Protein AF-A0A9E0IV43-F1 (afdb_monomer_lite)

pLDDT: mean 76.28, std 17.84, range [45.56, 96.88]

Foldseek 3Di:
DPPVVVVVVVVVVVVVPPPDDPDDDDDDDDDDDDDDDDDPDDPDPDDDPDPDPDDPQDQDDLVLQLVLLVLVLVLVLVVLVVPDDPVLSVVLSVLSSVLSSCLSVVVRDGPQLSVQSNPQPDSVSNVVSCVVCVVPVVSVVSSCVSCVVSVVVSVVVVVVVVPPDPPDPPDD

Radius of gyration: 26.8 Å; chains: 1; bounding box: 51×63×74 Å

Sequence (172 aa):
MSSRLGLLLVLSSLLLASGCGRGGPPVAAPATGGAAAERPSAPPPAAAPAPTSAAPAVAADASQCDAVVAKLSRSMEAQMNASLPADKALKWTTKLREVMTASCTEDGWPAHLTQCVLAAQDDKAIDACGDSMKGDKEMEEKLMRRMGPLMDEMMKDLMSATGADPAAPTTP

Structure (mmCIF, N/CA/C/O backbone):
data_AF-A0A9E0IV43-F1
#
_entry.id   AF-A0A9E0IV43-F1
#
loop_
_atom_site.group_PDB
_atom_site.id
_atom_site.type_symbol
_atom_site.label_atom_id
_atom_site.label_alt_id
_atom_site.label_comp_id
_atom_site.label_asym_id
_atom_site.label_entity_id
_atom_site.label_seq_id
_atom_site.pdbx_PDB_ins_code
_atom_site.Cartn_x
_atom_site.Cartn_y
_atom_site.Cartn_z
_atom_site.occupancy
_atom_site.B_iso_or_equiv
_atom_site.auth_seq_id
_atom_site.auth_comp_id
_atom_site.auth_asym_id
_atom_site.auth_atom_id
_atom_site.pdbx_PDB_model_num
ATOM 1 N N . MET A 1 1 ? 3.983 -4.637 -41.819 1.00 53.62 1 MET A N 1
ATOM 2 C CA . MET A 1 1 ? 2.640 -4.479 -41.210 1.00 53.62 1 MET A CA 1
ATOM 3 C C . MET A 1 1 ? 1.895 -5.822 -41.105 1.00 53.62 1 MET A C 1
ATOM 5 O O . MET A 1 1 ? 0.697 -5.865 -41.339 1.00 53.62 1 MET A O 1
ATOM 9 N N . SER A 1 2 ? 2.562 -6.910 -40.686 1.00 53.59 2 SER A N 1
ATOM 10 C CA . SER A 1 2 ? 1.946 -8.258 -40.674 1.00 53.59 2 SER A CA 1
ATOM 11 C C . SER A 1 2 ? 1.929 -8.941 -39.299 1.00 53.59 2 SER A C 1
ATOM 13 O O . SER A 1 2 ? 1.321 -9.993 -39.155 1.00 53.59 2 SER A O 1
ATOM 15 N N . SER A 1 3 ? 2.521 -8.335 -38.262 1.00 50.22 3 SER A N 1
ATOM 16 C CA . SER A 1 3 ? 2.631 -8.963 -36.930 1.00 50.22 3 SER A CA 1
ATOM 17 C C . SER A 1 3 ? 1.495 -8.617 -35.961 1.00 50.22 3 SER A C 1
ATOM 19 O O . SER A 1 3 ? 1.381 -9.244 -34.914 1.00 50.22 3 SER A O 1
ATOM 21 N N . ARG A 1 4 ? 0.625 -7.646 -36.285 1.00 51.81 4 ARG A N 1
ATOM 22 C CA . ARG A 1 4 ? -0.506 -7.267 -35.410 1.00 51.81 4 ARG A CA 1
ATOM 23 C C . ARG A 1 4 ? -1.754 -8.135 -35.594 1.00 51.81 4 ARG A C 1
ATOM 25 O O . ARG A 1 4 ? -2.577 -8.183 -34.689 1.00 51.81 4 ARG A O 1
ATOM 32 N N . LEU A 1 5 ? -1.869 -8.868 -36.707 1.00 54.38 5 LEU A N 1
ATOM 33 C CA . LEU A 1 5 ? -2.978 -9.810 -36.913 1.00 54.38 5 LEU A CA 1
ATOM 34 C C . LEU A 1 5 ? -2.817 -11.111 -36.105 1.00 54.38 5 LEU A C 1
ATOM 36 O O . LEU A 1 5 ? -3.817 -11.701 -35.711 1.00 54.38 5 LEU A O 1
ATOM 40 N N . GLY A 1 6 ? -1.584 -11.539 -35.808 1.00 48.25 6 GLY A N 1
ATOM 41 C CA . GLY A 1 6 ? -1.335 -12.785 -35.071 1.00 48.25 6 GLY A CA 1
ATOM 42 C C . GLY A 1 6 ? -1.748 -12.726 -33.596 1.00 48.25 6 GLY A C 1
ATOM 43 O O . GLY A 1 6 ? -2.280 -13.698 -33.067 1.00 48.25 6 GLY A O 1
ATOM 44 N N . LEU A 1 7 ? -1.571 -11.573 -32.938 1.00 54.62 7 LEU A N 1
ATOM 45 C CA . LEU A 1 7 ? -1.855 -11.427 -31.504 1.00 54.62 7 LEU A CA 1
ATOM 46 C C . LEU A 1 7 ? -3.366 -11.438 -31.192 1.00 54.62 7 LEU A C 1
ATOM 48 O O . LEU A 1 7 ? -3.786 -11.962 -30.163 1.00 54.62 7 LEU A O 1
ATOM 52 N N . LEU A 1 8 ? -4.195 -10.916 -32.105 1.00 57.22 8 LEU A N 1
ATOM 53 C CA . LEU A 1 8 ? -5.658 -10.888 -31.949 1.00 57.22 8 LEU A CA 1
ATOM 54 C C . LEU A 1 8 ? -6.302 -12.282 -32.079 1.00 57.22 8 LEU A C 1
ATOM 56 O O . LEU A 1 8 ? -7.332 -12.552 -31.455 1.00 57.22 8 LEU A O 1
ATOM 60 N N . LEU A 1 9 ? -5.676 -13.190 -32.833 1.00 57.84 9 LEU A N 1
ATOM 61 C CA . LEU A 1 9 ? -6.154 -14.566 -33.013 1.00 57.84 9 LEU A CA 1
ATOM 62 C C . LEU A 1 9 ? -5.879 -15.452 -31.783 1.00 57.84 9 LEU A C 1
ATOM 64 O O . LEU A 1 9 ? -6.695 -16.312 -31.446 1.00 57.84 9 LEU A O 1
ATOM 68 N N . VAL A 1 10 ? -4.785 -15.199 -31.055 1.00 58.09 10 VAL A N 1
ATOM 69 C CA . VAL A 1 10 ? -4.463 -15.936 -29.818 1.00 58.09 10 VAL A CA 1
ATOM 70 C C . VAL A 1 10 ? -5.355 -15.486 -28.655 1.00 58.09 10 VAL A C 1
ATOM 72 O O . VAL A 1 10 ? -5.868 -16.336 -27.929 1.00 58.09 10 VAL A O 1
ATOM 75 N N . LEU A 1 11 ? -5.643 -14.183 -28.520 1.00 56.66 11 LEU A N 1
ATOM 76 C CA . LEU A 1 11 ? -6.537 -13.692 -27.458 1.00 56.66 11 LEU A CA 1
ATOM 77 C C . LEU A 1 11 ? -7.982 -14.195 -27.606 1.00 56.66 11 LEU A C 1
ATOM 79 O O . LEU A 1 11 ? -8.628 -14.493 -26.603 1.00 56.66 11 LEU A O 1
ATOM 83 N N . SER A 1 12 ? -8.474 -14.361 -28.837 1.00 56.03 12 SER A N 1
ATOM 84 C CA . SER A 1 12 ? -9.827 -14.894 -29.071 1.00 56.03 12 SER A CA 1
ATOM 85 C C . SER A 1 12 ? -9.961 -16.367 -28.656 1.00 56.03 12 SER A C 1
ATOM 87 O O . SER A 1 12 ? -11.042 -16.798 -28.267 1.00 56.03 12 SER A O 1
ATOM 89 N N . SER A 1 13 ? -8.863 -17.132 -28.671 1.00 55.00 13 SER A N 1
ATOM 90 C CA . SER A 1 13 ? -8.875 -18.554 -28.298 1.00 55.00 13 SER A CA 1
ATOM 91 C C . SER A 1 13 ? -8.894 -18.780 -26.778 1.00 55.00 13 SER A C 1
ATOM 93 O O . SER A 1 13 ? -9.442 -19.782 -26.327 1.00 55.00 13 SER A O 1
ATOM 95 N N . LEU A 1 14 ? -8.364 -17.850 -25.968 1.00 54.81 14 LEU A N 1
ATOM 96 C CA . LEU A 1 14 ? -8.406 -17.978 -24.501 1.00 54.81 14 LEU A CA 1
ATOM 97 C C . LEU A 1 14 ? -9.766 -17.599 -23.890 1.00 54.81 14 LEU A C 1
ATOM 99 O O . LEU A 1 14 ? -10.121 -18.113 -22.831 1.00 54.81 14 LEU A O 1
ATOM 103 N N . LEU A 1 15 ? -10.561 -16.757 -24.556 1.00 56.84 15 LEU A N 1
ATOM 104 C CA . LEU A 1 15 ? -11.869 -16.326 -24.042 1.00 56.84 15 LEU A CA 1
ATOM 105 C C . LEU A 1 15 ? -12.981 -17.379 -24.206 1.00 56.84 15 LEU A C 1
ATOM 107 O O . LEU A 1 15 ? -13.967 -17.320 -23.475 1.00 56.84 15 LEU A O 1
ATOM 111 N N . LEU A 1 16 ? -12.818 -18.381 -25.081 1.00 55.91 16 LEU A N 1
ATOM 112 C CA . LEU A 1 16 ? -13.782 -19.486 -25.216 1.00 55.91 16 LEU A CA 1
ATOM 113 C C . LEU A 1 16 ? -13.504 -20.691 -24.294 1.00 55.91 16 LEU A C 1
ATOM 115 O O . LEU A 1 16 ? -14.347 -21.580 -24.205 1.00 55.91 16 LEU A O 1
ATOM 119 N N . ALA A 1 17 ? -12.378 -20.726 -23.569 1.00 52.59 17 ALA A N 1
ATOM 120 C CA . ALA A 1 17 ? -12.022 -21.857 -22.702 1.00 52.59 17 ALA A CA 1
ATOM 121 C C . ALA A 1 17 ? -12.425 -21.690 -21.219 1.00 52.59 17 ALA A C 1
ATOM 123 O O . ALA A 1 17 ? -12.457 -22.676 -20.488 1.00 52.59 17 ALA A O 1
ATOM 124 N N . SER A 1 18 ? -12.793 -20.486 -20.765 1.00 56.22 18 SER A N 1
ATOM 125 C CA . SER A 1 18 ? -13.155 -20.237 -19.351 1.00 56.22 18 SER A CA 1
ATOM 126 C C . SER A 1 18 ? -14.660 -20.285 -19.060 1.00 56.22 18 SER A C 1
ATOM 128 O O . SER A 1 18 ? -15.095 -19.959 -17.958 1.00 56.22 18 SER A O 1
ATOM 130 N N . GLY A 1 19 ? -15.469 -20.715 -20.031 1.00 55.09 19 GLY A N 1
ATOM 131 C CA . GLY A 1 19 ? -16.924 -20.780 -19.924 1.00 55.09 19 GLY A CA 1
ATOM 132 C C . GLY A 1 19 ? -17.495 -22.158 -20.239 1.00 55.09 19 GLY A C 1
ATOM 133 O O . GLY A 1 19 ? -18.261 -22.252 -21.182 1.00 55.09 19 GLY A O 1
ATOM 134 N N . CYS A 1 20 ? -17.125 -23.209 -19.491 1.00 55.50 20 CYS A N 1
ATOM 135 C CA . CYS A 1 20 ? -17.906 -24.455 -19.340 1.00 55.50 20 CYS A CA 1
ATOM 136 C C . CYS A 1 20 ? -17.222 -25.421 -18.347 1.00 55.50 20 CYS A C 1
ATOM 138 O O . CYS A 1 20 ? -16.524 -26.349 -18.736 1.00 55.50 20 CYS A O 1
ATOM 140 N N . GLY A 1 21 ? -17.438 -25.212 -17.044 1.00 46.28 21 GLY A N 1
ATOM 141 C CA . GLY A 1 21 ? -16.959 -26.091 -15.963 1.00 46.28 21 GLY A CA 1
ATOM 142 C C . GLY A 1 21 ? -18.083 -26.564 -15.040 1.00 46.28 21 GLY A C 1
ATOM 143 O O . GLY A 1 21 ? -17.932 -26.588 -13.825 1.00 46.28 21 GLY A O 1
ATOM 144 N N . ARG A 1 22 ? -19.246 -26.874 -15.619 1.00 55.66 22 ARG A N 1
ATOM 145 C CA . ARG A 1 22 ? -20.402 -27.497 -14.964 1.00 55.66 22 ARG A CA 1
ATOM 146 C C . ARG A 1 22 ? -20.317 -29.001 -15.231 1.00 55.66 22 ARG A C 1
ATOM 148 O O . ARG A 1 22 ? -20.636 -29.426 -16.335 1.00 55.66 22 ARG A O 1
ATOM 155 N N . GLY A 1 23 ? -19.868 -29.791 -14.253 1.00 46.66 23 GLY A N 1
ATOM 156 C CA . GLY A 1 23 ? -19.783 -31.249 -14.409 1.00 46.66 23 GLY A CA 1
ATOM 157 C C . GLY A 1 23 ? -18.977 -31.979 -13.335 1.00 46.66 23 GLY A C 1
ATOM 158 O O . GLY A 1 23 ? -18.044 -32.699 -13.666 1.00 46.66 23 GLY A O 1
ATOM 159 N N . GLY A 1 24 ? -19.317 -31.800 -12.056 1.00 48.19 24 GLY A N 1
ATOM 160 C CA . GLY A 1 24 ? -18.875 -32.731 -11.011 1.00 48.19 24 GLY A CA 1
ATOM 161 C C . GLY A 1 24 ? -19.753 -33.995 -11.021 1.00 48.19 24 GLY A C 1
ATOM 162 O O . GLY A 1 24 ? -20.968 -33.861 -11.191 1.00 48.19 24 GLY A O 1
ATOM 163 N N . PRO A 1 25 ? -19.188 -35.208 -10.873 1.00 58.81 25 PRO A N 1
ATOM 164 C CA . PRO A 1 25 ? -19.954 -36.454 -10.870 1.00 58.81 25 PRO A CA 1
ATOM 165 C C . PRO A 1 25 ? -20.872 -36.562 -9.637 1.00 58.81 25 PRO A C 1
ATOM 167 O O . PRO A 1 25 ? -20.550 -36.009 -8.582 1.00 58.81 25 PRO A O 1
ATOM 170 N N . PRO A 1 26 ? -22.000 -37.295 -9.728 1.00 50.44 26 PRO A N 1
ATOM 171 C CA . PRO A 1 26 ? -22.844 -37.577 -8.574 1.00 50.44 26 PRO A CA 1
ATOM 172 C C . PRO A 1 26 ? -22.085 -38.485 -7.600 1.00 50.44 26 PRO A C 1
ATOM 174 O O . PRO A 1 26 ? -21.851 -39.660 -7.880 1.00 50.44 26 PRO A O 1
ATOM 177 N N . VAL A 1 27 ? -21.696 -37.948 -6.444 1.00 60.88 27 VAL A N 1
ATOM 178 C CA . VAL A 1 27 ? -21.238 -38.775 -5.325 1.00 60.88 27 VAL A CA 1
ATOM 179 C C . VAL A 1 27 ? -22.458 -39.490 -4.756 1.00 60.88 27 VAL A C 1
ATOM 181 O O . VAL A 1 27 ? -23.365 -38.875 -4.197 1.00 60.88 27 VAL A O 1
ATOM 184 N N . ALA A 1 28 ? -22.480 -40.802 -4.969 1.00 51.19 28 ALA A N 1
ATOM 185 C CA . ALA A 1 28 ? -23.462 -41.721 -4.433 1.00 51.19 28 ALA A CA 1
ATOM 186 C C . ALA A 1 28 ? -23.461 -41.680 -2.898 1.00 51.19 28 ALA A C 1
ATOM 188 O O . ALA A 1 28 ? -22.423 -41.824 -2.252 1.00 51.19 28 ALA A O 1
ATOM 189 N N . ALA A 1 29 ? -24.650 -41.510 -2.329 1.00 53.00 29 ALA A N 1
ATOM 190 C CA . ALA A 1 29 ? -24.907 -41.695 -0.914 1.00 53.00 29 ALA A CA 1
ATOM 191 C C . ALA A 1 29 ? -24.785 -43.185 -0.543 1.00 53.00 29 ALA A C 1
ATOM 193 O O . ALA A 1 29 ? -25.462 -44.011 -1.162 1.00 53.00 29 ALA A O 1
ATOM 194 N N . PRO A 1 30 ? -24.019 -43.557 0.495 1.00 62.16 30 PRO A N 1
ATOM 195 C CA . PRO A 1 30 ? -24.273 -44.796 1.202 1.00 62.16 30 PRO A CA 1
ATOM 196 C C . PRO A 1 30 ? -25.438 -44.575 2.173 1.00 62.16 30 PRO A C 1
ATOM 198 O O . PRO A 1 30 ? -25.320 -43.900 3.196 1.00 62.16 30 PRO A O 1
ATOM 201 N N . ALA A 1 31 ? -26.583 -45.157 1.828 1.00 52.00 31 ALA A N 1
ATOM 202 C CA . ALA A 1 31 ? -27.615 -45.478 2.793 1.00 52.00 31 ALA A CA 1
ATOM 203 C C . ALA A 1 31 ? -27.107 -46.626 3.675 1.00 52.00 31 ALA A C 1
ATOM 205 O O . ALA A 1 31 ? -26.968 -47.754 3.204 1.00 52.00 31 ALA A O 1
ATOM 206 N N . THR A 1 32 ? -26.885 -46.346 4.956 1.00 57.06 32 THR A N 1
ATOM 207 C CA . THR A 1 32 ? -26.764 -47.384 5.981 1.00 57.06 32 THR A CA 1
ATOM 208 C C . THR A 1 32 ? -27.663 -46.990 7.141 1.00 57.06 32 THR A C 1
ATOM 210 O O . THR A 1 32 ? -27.349 -46.097 7.924 1.00 57.06 32 THR A O 1
ATOM 213 N N . GLY A 1 33 ? -28.830 -47.629 7.206 1.00 49.69 33 GLY A N 1
ATOM 214 C CA . GLY A 1 33 ? -29.632 -47.662 8.420 1.00 49.69 33 GLY A CA 1
ATOM 215 C C . GLY A 1 33 ? -28.958 -48.529 9.483 1.00 49.69 33 GLY A C 1
ATOM 216 O O . GLY A 1 33 ? -28.218 -49.456 9.156 1.00 49.69 33 GLY A O 1
ATOM 217 N N . GLY A 1 34 ? -29.247 -48.256 10.754 1.00 46.12 34 GLY A N 1
ATOM 218 C CA . GLY A 1 34 ? -28.921 -49.186 11.829 1.00 46.12 34 GLY A CA 1
ATOM 219 C C . GLY A 1 34 ? -28.764 -48.554 13.206 1.00 46.12 34 GLY A C 1
ATOM 220 O O . GLY A 1 34 ? -27.800 -47.845 13.453 1.00 46.12 34 GLY A O 1
ATOM 221 N N . ALA A 1 35 ? -29.676 -48.953 14.093 1.00 45.56 35 ALA A N 1
ATOM 222 C CA . ALA A 1 35 ? -29.611 -48.923 15.554 1.00 45.56 35 ALA A CA 1
ATOM 223 C C . ALA A 1 35 ? -29.803 -47.570 16.265 1.00 45.56 35 ALA A C 1
ATOM 225 O O . ALA A 1 35 ? -28.878 -46.800 16.513 1.00 45.56 35 ALA A O 1
ATOM 226 N N . ALA A 1 36 ? -31.043 -47.374 16.721 1.00 55.19 36 ALA A N 1
ATOM 227 C CA . ALA A 1 36 ? -31.331 -46.630 17.935 1.00 55.19 36 ALA A CA 1
ATOM 228 C C . ALA A 1 36 ? -30.604 -47.292 19.119 1.00 55.19 36 ALA A C 1
ATOM 230 O O . ALA A 1 36 ? -30.874 -48.444 19.455 1.00 55.19 36 ALA A O 1
ATOM 231 N N . ALA A 1 37 ? -29.687 -46.553 19.736 1.00 51.78 37 ALA A N 1
ATOM 232 C CA . ALA A 1 37 ? -29.165 -46.838 21.062 1.00 51.78 37 ALA A CA 1
ATOM 233 C C . ALA A 1 37 ? -29.626 -45.707 21.988 1.00 51.78 37 ALA A C 1
ATOM 235 O O . ALA A 1 37 ? -29.299 -44.539 21.763 1.00 51.78 37 ALA A O 1
ATOM 236 N N . GLU A 1 38 ? -30.417 -46.061 23.002 1.00 52.88 38 GLU A N 1
ATOM 237 C CA . GLU A 1 38 ? -30.726 -45.207 24.150 1.00 52.88 38 GLU A CA 1
ATOM 238 C C . GLU A 1 38 ? -29.422 -44.639 24.728 1.00 52.88 38 GLU A C 1
ATOM 240 O O . GLU A 1 38 ? -28.531 -45.384 25.144 1.00 52.88 38 GLU A O 1
ATOM 245 N N . ARG A 1 39 ? -29.292 -43.307 24.739 1.00 53.88 39 ARG A N 1
ATOM 246 C CA . ARG A 1 39 ? -28.229 -42.623 25.481 1.00 53.88 39 ARG A CA 1
ATOM 247 C C . ARG A 1 39 ? -28.754 -42.289 26.881 1.00 53.88 39 ARG A C 1
ATOM 249 O O . ARG A 1 39 ? -29.840 -41.721 26.980 1.00 53.88 39 ARG A O 1
ATOM 256 N N . PRO A 1 40 ? -27.985 -42.572 27.947 1.00 58.88 40 PRO A N 1
ATOM 257 C CA . PRO A 1 40 ? -28.272 -42.082 29.289 1.00 58.88 40 PRO A CA 1
ATOM 258 C C . PRO A 1 40 ? -28.401 -40.555 29.296 1.00 58.88 40 PRO A C 1
ATOM 260 O O . PRO A 1 40 ? -27.578 -39.861 28.692 1.00 58.88 40 PRO A O 1
ATOM 263 N N . SER A 1 41 ? -29.414 -40.045 29.997 1.00 61.09 41 SER A N 1
ATOM 264 C CA . SER A 1 41 ? -29.621 -38.618 30.251 1.00 61.09 41 SER A CA 1
ATOM 265 C C . SER A 1 41 ? -28.369 -37.990 30.864 1.00 61.09 41 SER A C 1
ATOM 267 O O . SER A 1 41 ? -28.054 -38.208 32.034 1.00 61.09 41 SER A O 1
ATOM 269 N N . ALA A 1 42 ? -27.647 -37.213 30.058 1.00 62.53 42 ALA A N 1
ATOM 270 C CA . ALA A 1 42 ? -26.558 -36.366 30.518 1.00 62.53 42 ALA A CA 1
ATOM 271 C C . ALA A 1 42 ? -27.124 -35.177 31.325 1.00 62.53 42 ALA A C 1
ATOM 273 O O . ALA A 1 42 ? -28.212 -34.689 31.000 1.00 62.53 42 ALA A O 1
ATOM 274 N N . PRO A 1 43 ? -26.415 -34.701 32.366 1.00 68.75 43 PRO A N 1
ATOM 275 C CA . PRO A 1 43 ? -26.823 -33.524 33.129 1.00 68.75 43 PRO A CA 1
ATOM 276 C C . PRO A 1 43 ? -26.917 -32.282 32.223 1.00 68.75 43 PRO A C 1
ATOM 278 O O . PRO A 1 43 ? -26.231 -32.217 31.198 1.00 68.75 43 PRO A O 1
ATOM 281 N N . PRO A 1 44 ? -27.764 -31.298 32.578 1.00 67.19 44 PRO A N 1
ATOM 282 C CA . PRO A 1 44 ? -27.977 -30.112 31.758 1.00 67.19 44 PRO A CA 1
ATOM 283 C C . PRO A 1 44 ? -26.653 -29.367 31.523 1.00 67.19 44 PRO A C 1
ATOM 285 O O . PRO A 1 44 ? -25.848 -29.251 32.453 1.00 67.19 44 PRO A O 1
ATOM 288 N N . PRO A 1 45 ? -26.408 -28.854 30.303 1.00 65.00 45 PRO A N 1
ATOM 289 C CA . PRO A 1 45 ? -25.242 -28.027 30.037 1.00 65.00 45 PRO A CA 1
ATOM 290 C C . PRO A 1 45 ? -25.277 -26.802 30.954 1.00 65.00 45 PRO A C 1
ATOM 292 O O . PRO A 1 45 ? -26.296 -26.116 31.060 1.00 65.00 45 PRO A O 1
ATOM 295 N N . ALA A 1 46 ? -24.157 -26.551 31.633 1.00 65.06 46 ALA A N 1
ATOM 296 C CA . ALA A 1 46 ? -23.940 -25.330 32.392 1.00 65.06 46 ALA A CA 1
ATOM 297 C C . ALA A 1 46 ? -24.248 -24.118 31.501 1.00 65.06 46 ALA A C 1
ATOM 299 O O . ALA A 1 46 ? -23.857 -24.091 30.332 1.00 65.06 46 ALA A O 1
ATOM 300 N N . ALA A 1 47 ? -24.986 -23.156 32.058 1.00 59.03 47 ALA A N 1
ATOM 301 C CA . ALA A 1 47 ? -25.429 -21.952 31.373 1.00 59.03 47 ALA A CA 1
ATOM 302 C C . ALA A 1 47 ? -24.281 -21.327 30.568 1.00 59.03 47 ALA A C 1
ATOM 304 O O . ALA A 1 47 ? -23.222 -21.016 31.119 1.00 59.03 47 ALA A O 1
ATOM 305 N N . ALA A 1 48 ? -24.501 -21.170 29.261 1.00 62.31 48 ALA A N 1
ATOM 306 C CA . ALA A 1 48 ? -23.573 -20.471 28.392 1.00 62.31 48 ALA A CA 1
ATOM 307 C C . ALA A 1 48 ? -23.320 -19.065 28.969 1.00 62.31 48 ALA A C 1
ATOM 309 O O . ALA A 1 48 ? -24.287 -18.384 29.332 1.00 62.31 48 ALA A O 1
ATOM 310 N N . PRO A 1 49 ? -22.055 -18.627 29.097 1.00 55.25 49 PRO A N 1
ATOM 311 C CA . PRO A 1 49 ? -21.751 -17.290 29.580 1.00 55.25 49 PRO A CA 1
ATOM 312 C C . PRO A 1 49 ? -22.433 -16.262 28.674 1.00 55.25 49 PRO A C 1
ATOM 314 O O . PRO A 1 49 ? -22.371 -16.357 27.447 1.00 55.25 49 PRO A O 1
ATOM 317 N N . ALA A 1 50 ? -23.126 -15.307 29.296 1.00 53.84 50 ALA A N 1
ATOM 318 C CA . ALA A 1 50 ? -23.794 -14.218 28.599 1.00 53.84 50 ALA A CA 1
ATOM 319 C C . ALA A 1 50 ? -22.798 -13.480 27.680 1.00 53.84 50 ALA A C 1
ATOM 321 O O . ALA A 1 50 ? -21.634 -13.310 28.066 1.00 53.84 50 ALA A O 1
ATOM 322 N N . PRO A 1 51 ? -23.227 -13.033 26.483 1.00 50.47 51 PRO A N 1
ATOM 323 C CA . PRO A 1 51 ? -22.372 -12.271 25.585 1.00 50.47 51 PRO A CA 1
ATOM 324 C C . PRO A 1 51 ? -21.887 -11.023 26.320 1.00 50.47 51 PRO A C 1
ATOM 326 O O . PRO A 1 51 ? -22.667 -10.153 26.705 1.00 50.47 51 PRO A O 1
ATOM 329 N N . THR A 1 52 ? -20.582 -10.986 26.570 1.00 63.06 52 THR A N 1
ATOM 330 C CA . THR A 1 52 ? -19.909 -9.837 27.166 1.00 63.06 52 THR A CA 1
ATOM 331 C C . THR A 1 52 ? -20.075 -8.658 26.217 1.00 63.06 52 THR A C 1
ATOM 333 O O . THR A 1 52 ? -19.829 -8.795 25.018 1.00 63.06 52 THR A O 1
ATOM 336 N N . SER A 1 53 ? -20.536 -7.530 26.766 1.00 53.12 53 SER A N 1
ATOM 337 C CA . SER A 1 53 ? -20.685 -6.246 26.085 1.00 53.12 53 SER A CA 1
ATOM 338 C C . SER A 1 53 ? -19.570 -6.005 25.075 1.00 53.12 53 SER A C 1
ATOM 340 O O . SER A 1 53 ? -18.391 -6.103 25.416 1.00 53.12 53 SER A O 1
ATOM 342 N N . ALA A 1 54 ? -19.966 -5.659 23.850 1.00 48.69 54 ALA A N 1
ATOM 343 C CA . ALA A 1 54 ? -19.074 -5.229 22.789 1.00 48.69 54 ALA A CA 1
ATOM 344 C C . ALA A 1 54 ? -18.164 -4.105 23.305 1.00 48.69 54 ALA A C 1
ATOM 346 O O . ALA A 1 54 ? -18.615 -2.989 23.571 1.00 48.69 54 ALA A O 1
ATOM 347 N N . ALA A 1 55 ? -16.886 -4.433 23.487 1.00 50.38 55 ALA A N 1
ATOM 348 C CA . ALA A 1 55 ? -15.843 -3.452 23.716 1.00 50.38 55 ALA A CA 1
ATOM 349 C C . ALA A 1 55 ? -15.803 -2.482 22.521 1.00 50.38 55 ALA A C 1
ATOM 351 O O . ALA A 1 55 ? -16.089 -2.905 21.393 1.00 50.38 55 ALA A O 1
ATOM 352 N N . PRO A 1 56 ? -15.469 -1.197 22.742 1.00 48.62 56 PRO A N 1
ATOM 353 C CA . PRO A 1 56 ? -15.305 -0.247 21.650 1.00 48.62 56 PRO A CA 1
ATOM 354 C C . PRO A 1 56 ? -14.339 -0.842 20.626 1.00 48.62 56 PRO A C 1
ATOM 356 O O . PRO A 1 56 ? -13.318 -1.412 21.009 1.00 48.62 56 PRO A O 1
ATOM 359 N N . ALA A 1 57 ? -14.698 -0.757 19.343 1.00 52.66 57 ALA A N 1
ATOM 360 C CA . ALA A 1 57 ? -13.862 -1.208 18.241 1.00 52.66 57 ALA A CA 1
ATOM 361 C C . ALA A 1 57 ? -12.501 -0.510 18.351 1.00 52.66 57 ALA A C 1
ATOM 363 O O . ALA A 1 57 ? -12.366 0.672 18.040 1.00 52.66 57 ALA A O 1
ATOM 364 N N . VAL A 1 58 ? -11.524 -1.226 18.903 1.00 53.66 58 VAL A N 1
ATOM 365 C CA . VAL A 1 58 ? -10.172 -0.724 19.111 1.00 53.66 58 VAL A CA 1
ATOM 366 C C . VAL A 1 58 ? -9.584 -0.540 17.719 1.00 53.66 58 VAL A C 1
ATOM 368 O O . VAL A 1 58 ? -9.605 -1.478 16.918 1.00 53.66 58 VAL A O 1
ATOM 371 N N . ALA A 1 59 ? -9.130 0.675 17.410 1.00 57.84 59 ALA A N 1
ATOM 372 C CA . ALA A 1 59 ? -8.372 0.935 16.193 1.00 57.84 59 ALA A CA 1
ATOM 373 C C . ALA A 1 59 ? -7.236 -0.094 16.079 1.00 57.84 59 ALA A C 1
ATOM 375 O O . ALA A 1 59 ? -6.690 -0.527 17.099 1.00 57.84 59 ALA A O 1
ATOM 376 N N . ALA A 1 60 ? -6.930 -0.527 14.855 1.00 60.81 60 ALA A N 1
ATOM 377 C CA . ALA A 1 60 ? -5.879 -1.510 14.627 1.00 60.81 60 ALA A CA 1
ATOM 378 C C . ALA A 1 60 ? -4.563 -1.062 15.287 1.00 60.81 60 ALA A C 1
ATOM 380 O O . ALA A 1 60 ? -4.191 0.111 15.231 1.00 60.81 60 ALA A O 1
ATOM 381 N N . ASP A 1 61 ? -3.865 -2.002 15.923 1.00 73.56 61 ASP A N 1
ATOM 382 C CA . ASP A 1 61 ? -2.564 -1.730 16.527 1.00 73.56 61 ASP A CA 1
ATOM 383 C C . ASP A 1 61 ? -1.567 -1.341 15.420 1.00 73.56 61 ASP A C 1
ATOM 385 O O . ASP A 1 61 ? -1.591 -1.933 14.336 1.00 73.56 61 ASP A O 1
ATOM 389 N N . ALA A 1 62 ? -0.685 -0.365 15.658 1.00 75.31 62 ALA A N 1
ATOM 390 C CA . ALA A 1 62 ? 0.262 0.111 14.640 1.00 75.31 62 ALA A CA 1
ATOM 391 C C . ALA A 1 62 ? 1.113 -1.035 14.055 1.00 75.31 62 ALA A C 1
ATOM 393 O O . ALA A 1 62 ? 1.424 -1.047 12.865 1.00 75.31 62 ALA A O 1
ATOM 394 N N . SER A 1 63 ? 1.400 -2.055 14.870 1.00 79.19 63 SER A N 1
ATOM 395 C CA . SER A 1 63 ? 2.093 -3.277 14.448 1.00 79.19 63 SER A CA 1
ATOM 396 C C . SER A 1 63 ? 1.312 -4.123 13.425 1.00 79.19 63 SER A C 1
ATOM 398 O O . SER A 1 63 ? 1.912 -4.796 12.584 1.00 79.19 63 SER A O 1
ATOM 400 N N . GLN A 1 64 ? -0.024 -4.084 13.449 1.00 89.75 64 GLN A N 1
ATOM 401 C CA . GLN A 1 64 ? -0.873 -4.763 12.466 1.00 89.75 64 GLN A CA 1
ATOM 402 C C . GLN A 1 64 ? -0.892 -4.020 11.131 1.00 89.75 64 GLN A C 1
ATOM 404 O O . GLN A 1 64 ? -0.947 -4.667 10.084 1.00 89.75 64 GLN A O 1
ATOM 409 N N . CYS A 1 65 ? -0.797 -2.688 11.157 1.00 93.12 65 CYS A N 1
ATOM 410 C CA . CYS A 1 65 ? -0.736 -1.878 9.945 1.00 93.12 65 CYS A CA 1
ATOM 411 C C . CYS A 1 65 ? 0.473 -2.235 9.079 1.00 93.12 65 CYS A C 1
ATOM 413 O O . CYS A 1 65 ? 0.303 -2.479 7.887 1.00 93.12 65 CYS A O 1
ATOM 415 N N . ASP A 1 66 ? 1.664 -2.382 9.660 1.00 93.00 66 ASP A N 1
ATOM 416 C CA . ASP A 1 66 ? 2.854 -2.769 8.893 1.00 93.00 66 ASP A CA 1
ATOM 417 C C . ASP A 1 66 ? 2.692 -4.133 8.210 1.00 93.00 66 ASP A C 1
ATOM 419 O O . ASP A 1 66 ? 3.037 -4.300 7.038 1.00 93.00 66 ASP A O 1
ATOM 423 N N . ALA A 1 67 ? 2.115 -5.114 8.909 1.00 94.94 67 ALA A N 1
ATOM 424 C CA . ALA A 1 67 ? 1.893 -6.449 8.359 1.00 94.94 67 ALA A CA 1
ATOM 425 C C . ALA A 1 67 ? 0.846 -6.453 7.228 1.00 94.94 67 ALA A C 1
ATOM 427 O O . ALA A 1 67 ? 1.056 -7.093 6.191 1.00 94.94 67 ALA A O 1
ATOM 428 N N . VAL A 1 68 ? -0.254 -5.713 7.401 1.00 95.25 68 VAL A N 1
ATOM 429 C CA . VAL A 1 68 ? -1.303 -5.515 6.384 1.00 95.25 68 VAL A CA 1
ATOM 430 C C . VAL A 1 68 ? -0.719 -4.850 5.144 1.00 95.25 68 VAL A C 1
ATOM 432 O O . VAL A 1 68 ? -0.854 -5.365 4.032 1.00 95.25 68 VAL A O 1
ATOM 435 N N . VAL A 1 69 ? -0.006 -3.744 5.337 1.00 95.19 69 VAL A N 1
ATOM 436 C CA . VAL A 1 69 ? 0.570 -2.949 4.255 1.00 95.19 69 VAL A CA 1
ATOM 437 C C . VAL A 1 69 ? 1.672 -3.714 3.530 1.00 95.19 69 VAL A C 1
ATOM 439 O O . VAL A 1 69 ? 1.734 -3.671 2.301 1.00 95.19 69 VAL A O 1
ATOM 442 N N . ALA A 1 70 ? 2.503 -4.486 4.233 1.00 94.62 70 ALA A N 1
ATOM 443 C CA . ALA A 1 70 ? 3.498 -5.355 3.606 1.00 94.62 70 ALA A CA 1
ATOM 444 C C . ALA A 1 70 ? 2.861 -6.449 2.735 1.00 94.62 70 ALA A C 1
ATOM 446 O O . ALA A 1 70 ? 3.465 -6.903 1.760 1.00 94.62 70 ALA A O 1
ATOM 447 N N . LYS A 1 71 ? 1.655 -6.909 3.078 1.00 94.44 71 LYS A N 1
ATOM 448 C CA . LYS A 1 71 ? 0.923 -7.906 2.292 1.00 94.44 71 LYS A CA 1
ATOM 449 C C . LYS A 1 71 ? 0.269 -7.288 1.055 1.00 94.44 71 LYS A C 1
ATOM 451 O O . LYS A 1 71 ? 0.521 -7.764 -0.047 1.00 94.44 71 LYS A O 1
ATOM 456 N N . LEU A 1 72 ? -0.456 -6.182 1.226 1.00 93.00 72 LEU A N 1
ATOM 457 C CA . LEU A 1 72 ? -1.026 -5.390 0.126 1.00 93.00 72 LEU A CA 1
ATOM 458 C C . LEU A 1 72 ? 0.050 -4.923 -0.863 1.00 93.00 72 LEU A C 1
ATOM 460 O O . LEU A 1 72 ? -0.100 -5.083 -2.071 1.00 93.00 72 LEU A O 1
ATOM 464 N N . SER A 1 73 ? 1.178 -4.417 -0.358 1.00 92.56 73 SER A N 1
ATOM 465 C CA . SER A 1 73 ? 2.293 -3.966 -1.201 1.00 92.56 73 SER A CA 1
ATOM 466 C C . SER A 1 73 ? 2.857 -5.092 -2.063 1.00 92.56 73 SER A C 1
ATOM 468 O O . SER A 1 73 ? 3.190 -4.843 -3.212 1.00 92.56 73 SER A O 1
ATOM 470 N N . ARG A 1 74 ? 2.959 -6.320 -1.534 1.00 91.50 74 ARG A N 1
ATOM 471 C CA . ARG A 1 74 ? 3.464 -7.476 -2.296 1.00 91.50 74 ARG A CA 1
ATOM 472 C C . ARG A 1 74 ? 2.532 -7.859 -3.440 1.00 91.50 74 ARG A C 1
ATOM 474 O O . ARG A 1 74 ? 3.011 -8.121 -4.540 1.00 91.50 74 ARG A O 1
ATOM 481 N N . SER A 1 75 ? 1.225 -7.838 -3.185 1.00 88.31 75 SER A N 1
ATOM 482 C CA . SER A 1 75 ? 0.207 -8.072 -4.212 1.00 88.31 75 SER A CA 1
ATOM 483 C C . SER A 1 75 ? 0.307 -7.049 -5.353 1.00 88.31 75 SER A C 1
ATOM 485 O O . SER A 1 75 ? 0.367 -7.402 -6.532 1.00 88.31 75 SER A O 1
ATOM 487 N N . MET A 1 76 ? 0.431 -5.764 -5.010 1.00 89.38 76 MET A N 1
ATOM 488 C CA . MET A 1 76 ? 0.532 -4.690 -6.005 1.00 89.38 76 MET A CA 1
ATOM 489 C C . MET A 1 76 ? 1.883 -4.649 -6.719 1.00 89.38 76 MET A C 1
ATOM 491 O O . MET A 1 76 ? 1.939 -4.363 -7.913 1.00 89.38 76 MET A O 1
ATOM 495 N N . GLU A 1 77 ? 2.974 -4.965 -6.022 1.00 90.00 77 GLU A N 1
ATOM 496 C CA . GLU A 1 77 ? 4.317 -5.022 -6.596 1.00 90.00 77 GLU A CA 1
ATOM 497 C C . GLU A 1 77 ? 4.392 -6.028 -7.748 1.00 90.00 77 GLU A C 1
ATOM 499 O O . GLU A 1 77 ? 4.979 -5.717 -8.782 1.00 90.00 77 GLU A O 1
ATOM 504 N N . ALA A 1 78 ? 3.742 -7.189 -7.625 1.00 88.62 78 ALA A N 1
ATOM 505 C CA . ALA A 1 78 ? 3.679 -8.168 -8.708 1.00 88.62 78 ALA A CA 1
ATOM 506 C C . ALA A 1 78 ? 3.015 -7.592 -9.974 1.00 88.62 78 ALA A C 1
ATOM 508 O O . ALA A 1 78 ? 3.530 -7.764 -11.081 1.00 88.62 78 ALA A O 1
ATOM 509 N N . GLN A 1 79 ? 1.912 -6.854 -9.816 1.00 86.94 79 GLN A N 1
ATOM 510 C CA . GLN A 1 79 ? 1.196 -6.224 -10.932 1.00 86.94 79 GLN A CA 1
ATOM 511 C C . GLN A 1 79 ? 1.987 -5.059 -11.546 1.00 86.94 79 GLN A C 1
ATOM 513 O O . GLN A 1 79 ? 2.044 -4.899 -12.769 1.00 86.94 79 GLN A O 1
ATOM 518 N N . MET A 1 80 ? 2.638 -4.256 -10.704 1.00 88.06 80 MET A N 1
ATOM 519 C CA . MET A 1 80 ? 3.443 -3.122 -11.146 1.00 88.06 80 MET A CA 1
ATOM 520 C C . MET A 1 80 ? 4.722 -3.555 -11.856 1.00 88.06 80 MET A C 1
ATOM 522 O O . MET A 1 80 ? 5.031 -3.010 -12.911 1.00 88.06 80 MET A O 1
ATOM 526 N N . ASN A 1 81 ? 5.433 -4.556 -11.332 1.00 88.88 81 ASN A N 1
ATOM 527 C CA . ASN A 1 81 ? 6.634 -5.108 -11.963 1.00 88.88 81 ASN A CA 1
ATOM 528 C C . ASN A 1 81 ? 6.331 -5.733 -13.334 1.00 88.88 81 ASN A C 1
ATOM 530 O O . ASN A 1 81 ? 7.207 -5.779 -14.191 1.00 88.88 81 ASN A O 1
ATOM 534 N N . ALA A 1 82 ? 5.096 -6.190 -13.563 1.00 89.38 82 ALA A N 1
ATOM 535 C CA . ALA A 1 82 ? 4.665 -6.679 -14.870 1.00 89.38 82 ALA A CA 1
ATOM 536 C C . ALA A 1 82 ? 4.417 -5.554 -15.895 1.00 89.38 82 ALA A C 1
ATOM 538 O O . ALA A 1 82 ? 4.427 -5.812 -17.097 1.00 89.38 82 ALA A O 1
ATOM 539 N N . SER A 1 83 ? 4.187 -4.319 -15.435 1.00 86.25 83 SER A N 1
ATOM 540 C CA . SER A 1 83 ? 3.719 -3.204 -16.274 1.00 86.25 83 SER A CA 1
ATOM 541 C C . SER A 1 83 ? 4.723 -2.055 -16.400 1.00 86.25 83 SER A C 1
ATOM 543 O O . SER A 1 83 ? 4.627 -1.258 -17.332 1.00 86.25 83 SER A O 1
ATOM 545 N N . LEU A 1 84 ? 5.669 -1.941 -15.466 1.00 88.31 84 LEU A N 1
ATOM 546 C CA . LEU A 1 84 ? 6.597 -0.820 -15.345 1.00 88.31 84 LEU A CA 1
ATOM 547 C C . LEU A 1 84 ? 8.058 -1.289 -15.393 1.00 88.31 84 LEU A C 1
ATOM 549 O O . LEU A 1 84 ? 8.366 -2.385 -14.923 1.00 88.31 84 LEU A O 1
ATOM 553 N N . PRO A 1 85 ? 8.985 -0.443 -15.881 1.00 90.62 85 PRO A N 1
ATOM 554 C CA . PRO A 1 85 ? 10.417 -0.647 -15.677 1.00 90.62 85 PRO A CA 1
ATOM 555 C C . PRO A 1 85 ? 10.750 -0.827 -14.189 1.00 90.62 85 PRO A C 1
ATOM 557 O O . PRO A 1 85 ? 10.143 -0.174 -13.341 1.00 90.62 85 PRO A O 1
ATOM 560 N N . ALA A 1 86 ? 11.722 -1.685 -13.865 1.00 89.75 86 ALA A N 1
ATOM 561 C CA . ALA A 1 86 ? 12.022 -2.077 -12.484 1.00 89.75 86 ALA A CA 1
ATOM 562 C C . ALA A 1 86 ? 12.367 -0.891 -11.560 1.00 89.75 86 ALA A C 1
ATOM 564 O O . ALA A 1 86 ? 11.956 -0.867 -10.402 1.00 89.75 86 ALA A O 1
ATOM 565 N N . ASP A 1 87 ? 13.075 0.120 -12.071 1.00 89.88 87 ASP A N 1
ATOM 566 C CA . ASP A 1 87 ? 13.404 1.346 -11.335 1.00 89.88 87 ASP A CA 1
ATOM 567 C C . ASP A 1 87 ? 12.145 2.157 -10.988 1.00 89.88 87 ASP A C 1
ATOM 569 O O . ASP A 1 87 ? 11.989 2.636 -9.861 1.00 89.88 87 ASP A O 1
ATOM 573 N N . LYS A 1 88 ? 11.205 2.257 -11.935 1.00 90.62 88 LYS A N 1
ATOM 574 C CA . LYS A 1 88 ? 9.911 2.909 -11.724 1.00 90.62 88 LYS A CA 1
ATOM 575 C C . LYS A 1 88 ? 9.038 2.095 -10.785 1.00 90.62 88 LYS A C 1
ATOM 577 O O . LYS A 1 88 ? 8.446 2.673 -9.880 1.00 90.62 88 LYS A O 1
ATOM 582 N N . ALA A 1 89 ? 8.976 0.781 -10.968 1.00 90.69 89 ALA A N 1
ATOM 583 C CA . ALA A 1 89 ? 8.192 -0.095 -10.116 1.00 90.69 89 ALA A CA 1
ATOM 584 C C . ALA A 1 89 ? 8.646 0.020 -8.654 1.00 90.69 89 ALA A C 1
ATOM 586 O O . ALA A 1 89 ? 7.813 0.292 -7.799 1.00 90.69 89 ALA A O 1
ATOM 587 N N . LEU A 1 90 ? 9.955 -0.037 -8.381 1.00 91.25 90 LEU A N 1
ATOM 588 C CA . LEU A 1 90 ? 10.511 0.117 -7.033 1.00 91.25 90 LEU A CA 1
ATOM 589 C C . LEU A 1 90 ? 10.249 1.505 -6.424 1.00 91.25 90 LEU A C 1
ATOM 591 O O . LEU A 1 90 ? 9.878 1.611 -5.251 1.00 91.25 90 LEU A O 1
ATOM 595 N N . LYS A 1 91 ? 10.401 2.580 -7.213 1.00 92.38 91 LYS A N 1
ATOM 596 C CA . LYS A 1 91 ? 10.043 3.943 -6.782 1.00 92.38 91 LYS A CA 1
ATOM 597 C C . LYS A 1 91 ? 8.574 4.002 -6.354 1.00 92.38 91 LYS A C 1
ATOM 599 O O . LYS A 1 91 ? 8.258 4.513 -5.279 1.00 92.38 91 LYS A O 1
ATOM 604 N N . TRP A 1 92 ? 7.679 3.494 -7.197 1.00 91.50 92 TRP A N 1
ATOM 605 C CA . TRP A 1 92 ? 6.240 3.592 -6.981 1.00 91.50 92 TRP A CA 1
ATOM 606 C C . TRP A 1 92 ? 5.749 2.677 -5.860 1.00 91.50 92 TRP A C 1
ATOM 608 O O . TRP A 1 92 ? 4.945 3.126 -5.049 1.00 91.50 92 TRP A O 1
ATOM 618 N N . THR A 1 93 ? 6.261 1.448 -5.737 1.00 91.38 93 THR A N 1
ATOM 619 C CA . THR A 1 93 ? 5.878 0.536 -4.647 1.00 91.38 93 THR A CA 1
ATOM 620 C C . THR A 1 93 ? 6.301 1.087 -3.293 1.00 91.38 93 THR A C 1
ATOM 622 O O . THR A 1 93 ? 5.542 0.976 -2.332 1.00 91.38 93 THR A O 1
ATOM 625 N N . THR A 1 94 ? 7.467 1.740 -3.218 1.00 93.25 94 THR A N 1
ATOM 626 C CA . THR A 1 94 ? 7.945 2.406 -1.996 1.00 93.25 94 THR A CA 1
ATOM 627 C C . THR A 1 94 ? 6.988 3.515 -1.567 1.00 93.25 94 THR A C 1
ATOM 629 O O . THR A 1 94 ? 6.493 3.497 -0.442 1.00 93.25 94 THR A O 1
ATOM 632 N N . LYS A 1 95 ? 6.645 4.435 -2.476 1.00 93.75 95 LYS A N 1
ATOM 633 C CA . LYS A 1 95 ? 5.717 5.529 -2.161 1.00 93.75 95 LYS A CA 1
ATOM 634 C C . LYS A 1 95 ? 4.311 5.037 -1.816 1.00 93.75 95 LYS A C 1
ATOM 636 O O . LYS A 1 95 ? 3.673 5.559 -0.907 1.00 93.75 95 LYS A O 1
ATOM 641 N N . LEU A 1 96 ? 3.822 4.024 -2.530 1.00 92.31 96 LEU A N 1
ATOM 642 C CA . LEU A 1 96 ? 2.512 3.431 -2.271 1.00 92.31 96 LEU A CA 1
ATOM 643 C C . LEU A 1 96 ? 2.471 2.790 -0.875 1.00 92.31 96 LEU A C 1
ATOM 645 O O . LEU A 1 96 ? 1.490 2.951 -0.153 1.00 92.31 96 LEU A O 1
ATOM 649 N N . ARG A 1 97 ? 3.561 2.126 -0.467 1.00 94.00 97 ARG A N 1
ATOM 650 C CA . ARG A 1 97 ? 3.723 1.574 0.883 1.00 94.00 97 ARG A CA 1
ATOM 651 C C . ARG A 1 97 ? 3.659 2.663 1.951 1.00 94.00 97 ARG A C 1
ATOM 653 O O . ARG A 1 97 ? 2.908 2.505 2.904 1.00 94.00 97 ARG A O 1
ATOM 660 N N . GLU A 1 98 ? 4.387 3.765 1.778 1.00 93.81 98 GLU A N 1
ATOM 661 C CA . GLU A 1 98 ? 4.372 4.898 2.716 1.00 93.81 98 GLU A CA 1
ATOM 662 C C . GLU A 1 98 ? 2.963 5.481 2.888 1.00 93.81 98 GLU A C 1
ATOM 664 O O . GLU A 1 98 ? 2.500 5.665 4.014 1.00 93.81 98 GLU A O 1
ATOM 669 N N . VAL A 1 99 ? 2.253 5.710 1.777 1.00 93.94 99 VAL A N 1
ATOM 670 C CA . VAL A 1 99 ? 0.877 6.231 1.795 1.00 93.94 99 VAL A CA 1
ATOM 671 C C . VAL A 1 99 ? -0.079 5.263 2.489 1.00 93.94 99 VAL A C 1
ATOM 673 O O . VAL A 1 99 ? -0.896 5.695 3.300 1.00 93.94 99 VAL A O 1
ATOM 676 N N . MET A 1 100 ? 0.020 3.961 2.208 1.00 93.94 100 MET A N 1
ATOM 677 C CA . MET A 1 100 ? -0.825 2.956 2.855 1.00 93.94 100 MET A CA 1
ATOM 678 C C . MET A 1 100 ? -0.530 2.815 4.349 1.00 93.94 100 MET A C 1
ATOM 680 O O . MET A 1 100 ? -1.471 2.697 5.129 1.00 93.94 100 MET A O 1
ATOM 684 N N . THR A 1 101 ? 0.741 2.851 4.764 1.00 93.69 101 THR A N 1
ATOM 685 C CA . THR A 1 101 ? 1.104 2.834 6.188 1.00 93.69 101 THR A CA 1
ATOM 686 C C . THR A 1 101 ? 0.521 4.050 6.889 1.00 93.69 101 THR A C 1
ATOM 688 O O . THR A 1 101 ? -0.178 3.875 7.882 1.00 93.69 101 THR A O 1
ATOM 691 N N . ALA A 1 102 ? 0.727 5.252 6.341 1.00 92.75 102 ALA A N 1
ATOM 692 C CA . ALA A 1 102 ? 0.164 6.477 6.902 1.00 92.75 102 ALA A CA 1
ATOM 693 C C . ALA A 1 102 ? -1.369 6.434 6.943 1.00 92.75 102 ALA A C 1
ATOM 695 O O . ALA A 1 102 ? -1.964 6.831 7.936 1.00 92.75 102 ALA A O 1
ATOM 696 N N . SER A 1 103 ? -2.027 5.908 5.905 1.00 93.38 103 SER A N 1
ATOM 697 C CA . SER A 1 103 ? -3.485 5.773 5.921 1.00 93.38 103 SER A CA 1
ATOM 698 C C . SER A 1 103 ? -3.957 4.780 6.983 1.00 93.38 103 SER A C 1
ATOM 700 O O . SER A 1 103 ? -4.890 5.071 7.725 1.00 93.38 103 SER A O 1
ATOM 702 N N . CYS A 1 104 ? -3.287 3.636 7.122 1.00 93.50 104 CYS A N 1
ATOM 703 C CA . CYS A 1 104 ? -3.651 2.650 8.132 1.00 93.50 104 CYS A CA 1
ATOM 704 C C . CYS A 1 104 ? -3.503 3.196 9.557 1.00 93.50 104 CYS A C 1
ATOM 706 O O . CYS A 1 104 ? -4.411 3.021 10.372 1.00 93.50 104 CYS A O 1
ATOM 708 N N . THR A 1 105 ? -2.391 3.879 9.846 1.00 92.50 105 THR A N 1
ATOM 709 C CA . THR A 1 105 ? -2.069 4.362 11.195 1.00 92.50 105 THR A CA 1
ATOM 710 C C . THR A 1 105 ? -2.772 5.669 11.557 1.00 92.50 105 THR A C 1
ATOM 712 O O . THR A 1 105 ? -3.235 5.803 12.687 1.00 92.50 105 THR A O 1
ATOM 715 N N . GLU A 1 106 ? -2.868 6.628 10.633 1.00 92.94 106 GLU A N 1
ATOM 716 C CA . GLU A 1 106 ? -3.435 7.957 10.901 1.00 92.94 106 GLU A CA 1
ATOM 717 C C . GLU A 1 106 ? -4.944 8.016 10.652 1.00 92.94 106 GLU A C 1
ATOM 719 O O . GLU A 1 106 ? -5.659 8.664 11.416 1.00 92.94 106 GLU A O 1
ATOM 724 N N . ASP A 1 107 ? -5.444 7.352 9.601 1.00 89.00 107 ASP A N 1
ATOM 725 C CA . ASP A 1 107 ? -6.879 7.360 9.282 1.00 89.00 107 ASP A CA 1
ATOM 726 C C . ASP A 1 107 ? -7.646 6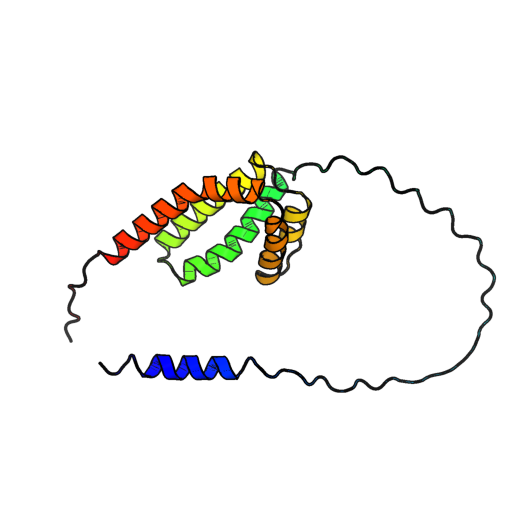.265 10.045 1.00 89.00 107 ASP A C 1
ATOM 728 O O . ASP A 1 107 ? -8.876 6.287 10.067 1.00 89.00 107 ASP A O 1
ATOM 732 N N . GLY A 1 108 ? -6.925 5.346 10.702 1.00 88.88 108 GLY A N 1
ATOM 733 C CA . GLY A 1 108 ? -7.473 4.354 11.623 1.00 88.88 108 GLY A CA 1
ATOM 734 C C . GLY A 1 108 ? -8.269 3.265 10.917 1.00 88.88 108 GLY A C 1
ATOM 735 O O . GLY A 1 108 ? -9.492 3.201 11.045 1.00 88.88 108 GLY A O 1
ATOM 736 N N . TRP A 1 109 ? -7.581 2.383 10.183 1.00 90.31 109 TRP A N 1
ATOM 737 C CA . TRP A 1 109 ? -8.269 1.314 9.458 1.00 90.31 109 TRP A CA 1
ATOM 738 C C . TRP A 1 109 ? -9.095 0.410 10.385 1.00 90.31 109 TRP A C 1
ATOM 740 O O . TRP A 1 109 ? -8.647 0.078 11.491 1.00 90.31 109 TRP A O 1
ATOM 750 N N . PRO A 1 110 ? -10.293 -0.037 9.958 1.00 89.69 110 PRO A N 1
ATOM 751 C CA . PRO A 1 110 ? -11.162 -0.829 10.803 1.00 89.69 110 PRO A CA 1
ATOM 752 C C . PRO A 1 110 ? -10.500 -2.174 11.081 1.00 89.69 110 PRO A C 1
ATOM 754 O O . PRO A 1 110 ? -9.987 -2.824 10.168 1.00 89.69 110 PRO A O 1
ATOM 757 N N . ALA A 1 111 ? -10.576 -2.642 12.327 1.00 90.44 111 ALA A N 1
ATOM 758 C CA . ALA A 1 111 ? -9.957 -3.906 12.723 1.00 90.44 111 ALA A CA 1
ATOM 759 C C . ALA A 1 111 ? -10.420 -5.102 11.866 1.00 90.44 111 ALA A C 1
ATOM 761 O O . ALA A 1 111 ? -9.646 -6.017 11.606 1.00 90.44 111 ALA A O 1
ATOM 762 N N . HIS A 1 112 ? -11.668 -5.098 11.383 1.00 90.00 112 HIS A N 1
ATOM 763 C CA . HIS A 1 112 ? -12.175 -6.167 10.519 1.00 90.00 112 HIS A CA 1
ATOM 764 C C . HIS A 1 112 ? -11.489 -6.188 9.142 1.00 90.00 112 HIS A C 1
ATOM 766 O O . HIS A 1 112 ? -11.247 -7.264 8.599 1.00 90.00 112 HIS A O 1
ATOM 772 N N . LEU A 1 113 ? -11.134 -5.021 8.593 1.00 91.50 113 LEU A N 1
ATOM 773 C CA . LEU A 1 113 ? -10.430 -4.905 7.318 1.00 91.50 113 LEU A CA 1
ATOM 774 C C . LEU A 1 113 ? -8.989 -5.400 7.464 1.00 91.50 113 LEU A C 1
ATOM 776 O O . LEU A 1 113 ? -8.540 -6.239 6.684 1.00 91.50 113 LEU A O 1
ATOM 780 N N . THR A 1 114 ? -8.281 -4.929 8.494 1.00 93.50 114 THR A N 1
ATOM 781 C CA . THR A 1 114 ? -6.895 -5.343 8.757 1.00 93.50 114 THR A CA 1
ATOM 782 C C . THR A 1 114 ? -6.813 -6.843 9.031 1.00 93.50 114 THR A C 1
ATOM 784 O O . THR A 1 114 ? -5.968 -7.530 8.458 1.00 93.50 114 THR A O 1
ATOM 787 N N . GLN A 1 115 ? -7.742 -7.391 9.819 1.00 94.00 115 GLN A N 1
ATOM 788 C CA . GLN A 1 115 ? -7.838 -8.831 10.061 1.00 94.00 115 GLN A CA 1
ATOM 789 C C . GLN A 1 115 ? -8.167 -9.622 8.792 1.00 94.00 115 GLN A C 1
ATOM 791 O O . GLN A 1 115 ? -7.544 -10.660 8.565 1.00 94.00 115 GLN A O 1
ATOM 796 N N . CYS A 1 116 ? -9.086 -9.138 7.947 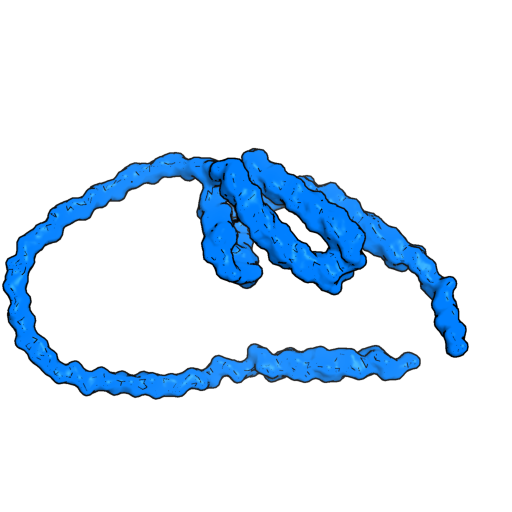1.00 94.88 116 CYS A N 1
ATOM 797 C CA . CYS A 1 116 ? -9.395 -9.780 6.669 1.00 94.88 116 CYS A CA 1
ATOM 798 C C . CYS A 1 116 ? -8.138 -9.891 5.799 1.00 94.88 116 CYS A C 1
ATOM 800 O O . CYS A 1 116 ? -7.782 -10.988 5.363 1.00 94.88 116 CYS A O 1
ATOM 802 N N . VAL A 1 117 ? -7.409 -8.781 5.617 1.00 95.25 117 VAL A N 1
ATOM 803 C CA . VAL A 1 117 ? -6.185 -8.769 4.805 1.00 95.25 117 VAL A CA 1
ATOM 804 C C . VAL A 1 117 ? -5.137 -9.707 5.399 1.00 95.25 117 VAL A C 1
ATOM 806 O O . VAL A 1 117 ? -4.541 -10.498 4.670 1.00 95.25 117 VAL A O 1
ATOM 809 N N . LEU A 1 118 ? -4.927 -9.697 6.718 1.00 95.38 118 LEU A N 1
ATOM 810 C CA . LEU A 1 118 ? -3.974 -10.604 7.367 1.00 95.38 118 LEU A CA 1
ATOM 811 C C . LEU A 1 118 ? -4.352 -12.082 7.199 1.00 95.38 118 LEU A C 1
ATOM 813 O O . LEU A 1 118 ? -3.457 -12.895 6.963 1.00 95.38 118 LEU A O 1
ATOM 817 N N . ALA A 1 119 ? -5.642 -12.419 7.236 1.00 96.19 119 ALA A N 1
ATOM 818 C CA . ALA A 1 119 ? -6.146 -13.784 7.085 1.00 96.19 119 ALA A CA 1
ATOM 819 C C . ALA A 1 119 ? -6.205 -14.283 5.628 1.00 96.19 119 ALA A C 1
ATOM 821 O O . ALA A 1 119 ? -6.215 -15.493 5.400 1.00 96.19 119 ALA A O 1
ATOM 822 N N . ALA A 1 120 ? -6.231 -13.383 4.640 1.00 96.88 120 ALA A N 1
ATOM 823 C CA . ALA A 1 120 ? -6.312 -13.737 3.222 1.00 96.88 120 ALA A CA 1
ATOM 824 C C . ALA A 1 120 ? -5.163 -14.671 2.782 1.00 96.88 120 ALA A C 1
ATOM 826 O O . ALA A 1 120 ? -4.006 -14.425 3.100 1.00 96.88 120 ALA A O 1
ATOM 827 N N . GLN A 1 121 ? -5.431 -15.746 2.045 1.00 94.75 121 GLN A N 1
ATOM 828 C CA . GLN A 1 121 ? -4.363 -16.684 1.648 1.00 94.75 121 GLN A CA 1
ATOM 829 C C . GLN A 1 121 ? -3.692 -16.322 0.318 1.00 94.75 121 GLN A C 1
ATOM 831 O O . GLN A 1 121 ? -2.565 -16.740 0.065 1.00 94.75 121 GLN A O 1
ATOM 836 N N . ASP A 1 122 ? -4.368 -15.528 -0.506 1.00 93.06 122 ASP A N 1
ATOM 837 C CA . ASP A 1 122 ? -3.951 -15.160 -1.854 1.00 93.06 122 ASP A CA 1
ATOM 838 C C . ASP A 1 122 ? -4.457 -13.755 -2.221 1.00 93.06 122 ASP A C 1
ATOM 840 O O . ASP A 1 122 ? -5.239 -13.149 -1.482 1.00 93.06 122 ASP A O 1
ATOM 844 N N . ASP A 1 123 ? -4.003 -13.238 -3.365 1.00 90.69 123 ASP A N 1
ATOM 845 C CA . ASP A 1 123 ? -4.354 -11.896 -3.847 1.00 90.69 123 ASP A CA 1
ATOM 846 C C . ASP A 1 123 ? -5.860 -11.734 -4.087 1.00 90.69 123 ASP A C 1
ATOM 848 O O . ASP A 1 123 ? -6.428 -10.694 -3.772 1.00 90.69 123 ASP A O 1
ATOM 852 N N . LYS A 1 124 ? -6.545 -12.788 -4.543 1.00 92.75 124 LYS A N 1
ATOM 853 C CA . LYS A 1 124 ? -7.997 -12.753 -4.759 1.00 92.75 124 LYS A CA 1
ATOM 854 C C . LYS A 1 124 ? -8.755 -12.593 -3.438 1.00 92.75 124 LYS A C 1
ATOM 856 O O . LYS A 1 124 ? -9.771 -11.903 -3.385 1.00 92.75 124 LYS A O 1
ATOM 861 N N . ALA A 1 125 ? -8.285 -13.235 -2.371 1.00 94.81 125 ALA A N 1
ATOM 862 C CA . ALA A 1 125 ? -8.831 -13.057 -1.034 1.00 94.81 125 ALA A CA 1
ATOM 863 C C . ALA A 1 125 ? -8.520 -11.659 -0.470 1.00 94.81 125 ALA A C 1
ATOM 865 O O . ALA A 1 125 ? -9.364 -11.101 0.227 1.00 94.81 125 ALA A O 1
ATOM 866 N N . ILE A 1 126 ? -7.359 -11.071 -0.795 1.00 93.44 126 ILE A N 1
ATOM 867 C CA . ILE A 1 126 ? -7.042 -9.673 -0.449 1.00 93.44 126 ILE A CA 1
ATOM 868 C C . ILE A 1 126 ? -8.004 -8.716 -1.165 1.00 93.44 126 ILE A C 1
ATOM 870 O O . ILE A 1 126 ? -8.578 -7.845 -0.514 1.00 93.44 126 ILE A O 1
ATOM 874 N N . ASP A 1 127 ? -8.245 -8.910 -2.464 1.00 91.12 127 ASP A N 1
ATOM 875 C CA . ASP A 1 127 ? -9.187 -8.093 -3.241 1.00 91.12 127 ASP A CA 1
ATOM 876 C C . ASP A 1 127 ? -10.606 -8.156 -2.657 1.00 91.12 127 ASP A C 1
ATOM 878 O O . ASP A 1 127 ? -11.273 -7.130 -2.519 1.00 91.12 127 ASP A O 1
ATOM 882 N N . ALA A 1 128 ? -11.048 -9.344 -2.226 1.00 93.62 128 ALA A N 1
ATOM 883 C CA . ALA A 1 128 ? -12.341 -9.522 -1.564 1.00 93.62 128 ALA A CA 1
ATOM 884 C C . ALA A 1 128 ? -12.440 -8.761 -0.227 1.00 93.62 128 ALA A C 1
ATOM 886 O O . ALA A 1 128 ? -13.523 -8.310 0.143 1.00 93.62 128 ALA A O 1
ATOM 887 N N . CYS A 1 129 ? -11.328 -8.554 0.489 1.00 92.88 129 CYS A N 1
ATOM 888 C CA . CYS A 1 129 ? -11.314 -7.687 1.671 1.00 92.88 129 CYS A CA 1
ATOM 889 C C . CYS A 1 129 ? -11.557 -6.214 1.313 1.00 92.88 129 CYS A C 1
ATOM 891 O O . CYS A 1 129 ? -12.106 -5.469 2.127 1.00 92.88 129 CYS A O 1
ATOM 893 N N . GLY A 1 130 ? -11.199 -5.787 0.100 1.00 86.50 130 GLY A N 1
ATOM 894 C CA . GLY A 1 130 ? -11.461 -4.435 -0.387 1.00 86.50 130 GLY A CA 1
ATOM 895 C C . GLY A 1 130 ? -12.950 -4.130 -0.571 1.00 86.50 130 GLY A C 1
ATOM 896 O O . GLY A 1 130 ? -13.358 -2.981 -0.417 1.00 86.50 130 GLY A O 1
ATOM 897 N N . ASP A 1 131 ? -13.792 -5.143 -0.804 1.00 87.56 131 ASP A N 1
ATOM 898 C CA . ASP A 1 131 ? -15.245 -4.949 -0.901 1.00 87.56 131 ASP A CA 1
ATOM 899 C C . ASP A 1 131 ? -15.855 -4.430 0.410 1.00 87.56 131 ASP A C 1
ATOM 901 O O . ASP A 1 131 ? -16.827 -3.673 0.373 1.00 87.56 131 ASP A O 1
ATOM 905 N N . SER A 1 132 ? -15.245 -4.746 1.559 1.00 81.19 132 SER A N 1
ATOM 906 C CA . SER A 1 132 ? -15.626 -4.178 2.863 1.00 81.19 132 SER A CA 1
ATOM 907 C C . SER A 1 132 ? -15.443 -2.657 2.917 1.00 81.19 132 SER A C 1
ATOM 909 O O . SER A 1 132 ? -16.176 -1.986 3.639 1.00 81.19 132 SER A O 1
ATOM 911 N N . MET A 1 133 ? -14.496 -2.100 2.149 1.00 75.62 133 MET A N 1
ATOM 912 C CA . MET A 1 133 ? -14.209 -0.659 2.139 1.00 75.62 133 MET A CA 1
ATOM 913 C C . MET A 1 133 ? -15.255 0.148 1.367 1.00 75.62 133 MET A C 1
ATOM 915 O O . MET A 1 133 ? -15.457 1.317 1.671 1.00 75.62 133 MET A O 1
ATOM 919 N N . LYS A 1 134 ? -15.979 -0.464 0.418 1.00 77.75 134 LYS A N 1
ATOM 920 C CA . LYS A 1 134 ? -16.990 0.231 -0.409 1.00 77.75 134 LYS A CA 1
ATOM 921 C C . LYS A 1 134 ? -18.154 0.812 0.406 1.00 77.75 134 LYS A C 1
ATOM 923 O O . LYS A 1 134 ? -18.903 1.651 -0.091 1.00 77.75 134 LYS A O 1
ATOM 928 N N . GLY A 1 135 ? -18.338 0.343 1.641 1.00 81.00 135 GLY A N 1
ATOM 929 C CA . GLY A 1 135 ? -19.322 0.882 2.580 1.00 81.00 135 GLY A CA 1
ATOM 930 C C . GLY A 1 135 ? -18.841 2.115 3.352 1.00 81.00 135 GLY A C 1
ATOM 931 O O . GLY A 1 135 ? -19.674 2.847 3.883 1.00 81.00 135 GLY A O 1
ATOM 932 N N . ASP A 1 136 ? -17.531 2.364 3.397 1.00 86.44 136 ASP A N 1
ATOM 933 C CA . ASP A 1 136 ? -16.901 3.420 4.188 1.00 86.44 136 ASP A CA 1
ATOM 934 C C . ASP A 1 136 ? -16.392 4.542 3.272 1.00 86.44 136 ASP A C 1
ATOM 936 O O . ASP A 1 136 ? -15.220 4.628 2.898 1.00 86.44 136 ASP A O 1
ATOM 940 N N . LYS A 1 137 ? -17.323 5.412 2.866 1.00 89.44 137 LYS A N 1
ATOM 941 C CA . LYS A 1 137 ? -17.026 6.537 1.965 1.00 89.44 137 LYS A CA 1
ATOM 942 C C . LYS A 1 137 ? -15.989 7.498 2.535 1.00 89.44 137 LYS A C 1
ATOM 944 O O . LYS A 1 137 ? -15.234 8.082 1.768 1.00 89.44 137 LYS A O 1
ATOM 949 N N . GLU A 1 138 ? -15.971 7.679 3.854 1.00 90.25 138 GLU A N 1
ATOM 950 C CA . GLU A 1 138 ? -15.019 8.581 4.499 1.00 90.25 138 GLU A CA 1
ATOM 951 C C . GLU A 1 138 ? -13.593 8.034 4.359 1.00 90.25 138 GLU A C 1
ATOM 953 O O . GLU A 1 138 ? -12.675 8.776 4.003 1.00 90.25 138 GLU A O 1
ATOM 958 N N . MET A 1 139 ? -13.410 6.730 4.577 1.00 88.56 139 MET A N 1
ATOM 959 C CA . MET A 1 139 ? -12.144 6.049 4.327 1.00 88.56 139 MET A CA 1
ATOM 960 C C . MET A 1 139 ? -11.716 6.138 2.863 1.00 88.56 139 MET A C 1
ATOM 962 O O . MET A 1 139 ? -10.567 6.485 2.585 1.00 88.56 139 MET A O 1
ATOM 966 N N . GLU A 1 140 ? -12.631 5.847 1.935 1.00 89.19 140 GLU A N 1
ATOM 967 C CA . GLU A 1 140 ? -12.359 5.912 0.498 1.00 89.19 140 GLU A CA 1
ATOM 968 C C . GLU A 1 140 ? -11.932 7.327 0.078 1.00 89.19 140 GLU A C 1
ATOM 970 O O . GLU A 1 140 ? -10.912 7.486 -0.592 1.00 89.19 140 GLU A O 1
ATOM 975 N N . GLU A 1 141 ? -12.635 8.371 0.534 1.00 92.62 141 GLU A N 1
ATOM 976 C CA . GLU A 1 141 ? -12.267 9.764 0.259 1.00 92.62 141 GLU A CA 1
ATOM 977 C C . GLU A 1 141 ? -10.899 10.134 0.843 1.00 92.62 141 GLU A C 1
ATOM 979 O O . GLU A 1 141 ? -10.104 10.783 0.158 1.00 92.62 141 GLU A O 1
ATOM 984 N N . LYS A 1 142 ? -10.588 9.729 2.082 1.00 91.88 142 LYS A N 1
ATOM 985 C CA . LYS A 1 142 ? -9.273 9.990 2.697 1.00 91.88 142 LYS A CA 1
ATOM 986 C C . LYS A 1 142 ? -8.153 9.302 1.926 1.00 91.88 142 LYS A C 1
ATOM 988 O O . LYS A 1 142 ? -7.156 9.950 1.593 1.00 91.88 142 LYS A O 1
ATOM 993 N N . LEU A 1 143 ? -8.336 8.027 1.589 1.00 90.81 143 LEU A N 1
ATOM 994 C CA . LEU A 1 143 ? -7.367 7.255 0.820 1.00 90.81 143 LEU A CA 1
ATOM 995 C C . LEU A 1 143 ? -7.153 7.873 -0.567 1.00 90.81 143 LEU A C 1
ATOM 997 O O . LEU A 1 143 ? -6.013 8.130 -0.948 1.00 90.81 143 LEU A O 1
ATOM 1001 N N . MET A 1 144 ? -8.231 8.201 -1.285 1.00 91.31 144 MET A N 1
ATOM 1002 C CA . MET A 1 144 ? -8.166 8.863 -2.592 1.00 91.31 144 MET A CA 1
ATOM 1003 C C . MET A 1 144 ? -7.492 10.234 -2.509 1.00 91.31 144 MET A C 1
ATOM 1005 O O . MET A 1 144 ? -6.692 10.581 -3.377 1.00 91.31 144 MET A O 1
ATOM 1009 N N . ARG A 1 145 ? -7.745 11.005 -1.447 1.00 95.25 145 ARG A N 1
ATOM 1010 C CA . ARG A 1 145 ? -7.098 12.304 -1.224 1.00 95.25 145 ARG A CA 1
ATOM 1011 C C . ARG A 1 145 ? -5.595 12.172 -0.990 1.00 95.25 145 ARG A C 1
ATOM 1013 O O . ARG A 1 145 ? -4.839 12.999 -1.494 1.00 95.25 145 ARG A O 1
ATOM 1020 N N . ARG A 1 146 ? -5.157 11.139 -0.262 1.00 94.06 146 ARG A N 1
ATOM 1021 C CA . ARG A 1 146 ? -3.730 10.833 -0.059 1.00 94.06 146 ARG A CA 1
ATOM 1022 C C . ARG A 1 146 ? -3.075 10.266 -1.321 1.00 94.06 146 ARG A C 1
ATOM 1024 O O . ARG A 1 146 ? -1.930 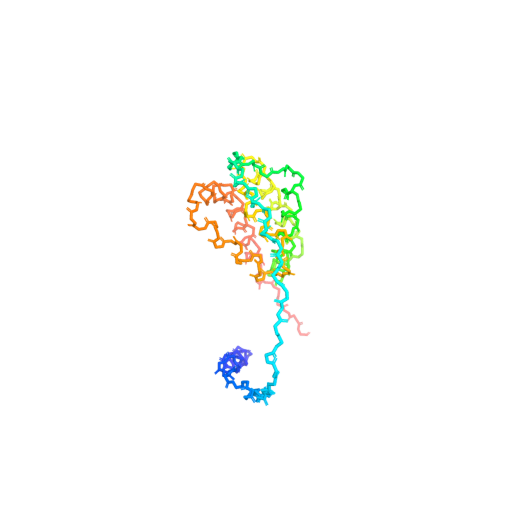10.600 -1.613 1.00 94.06 146 ARG A O 1
ATOM 1031 N N . MET A 1 147 ? -3.794 9.442 -2.083 1.00 92.75 147 MET A N 1
ATOM 1032 C CA . MET A 1 147 ? -3.313 8.859 -3.339 1.00 92.75 147 MET A CA 1
ATOM 1033 C C . MET A 1 147 ? -3.311 9.843 -4.511 1.00 92.75 147 MET A C 1
ATOM 1035 O O . MET A 1 147 ? -2.538 9.637 -5.438 1.00 92.75 147 MET A O 1
ATOM 1039 N N . GLY A 1 148 ? -4.122 10.902 -4.497 1.00 94.81 148 GLY A N 1
ATOM 1040 C CA . GLY A 1 148 ? -4.219 11.872 -5.597 1.00 94.81 148 GLY A CA 1
ATOM 1041 C C . GLY A 1 148 ? -2.856 12.392 -6.078 1.00 94.81 148 GLY A C 1
ATOM 1042 O O . GLY A 1 148 ? -2.493 12.133 -7.225 1.00 94.81 148 GLY A O 1
ATOM 1043 N N . PRO A 1 149 ? -2.033 12.997 -5.198 1.00 94.69 149 PRO A N 1
ATOM 1044 C CA . PRO A 1 149 ? -0.698 13.471 -5.568 1.00 94.69 149 PRO A CA 1
ATOM 1045 C C . PRO A 1 149 ? 0.220 12.366 -6.110 1.00 94.69 149 PRO A C 1
ATOM 1047 O O . PRO A 1 149 ? 1.052 12.616 -6.982 1.00 94.69 149 PRO A O 1
ATOM 1050 N N . LEU A 1 150 ? 0.063 11.137 -5.604 1.00 93.25 150 LEU A N 1
ATOM 1051 C CA . LEU A 1 150 ? 0.808 9.973 -6.076 1.00 93.25 150 LEU A CA 1
ATOM 1052 C C . LEU A 1 150 ? 0.403 9.602 -7.511 1.00 93.25 150 LEU A C 1
ATOM 1054 O O . LEU A 1 150 ? 1.271 9.355 -8.345 1.00 93.25 150 LEU A O 1
ATOM 1058 N N . MET A 1 151 ? -0.900 9.590 -7.800 1.00 92.38 151 MET A N 1
ATOM 1059 C CA . MET A 1 151 ? -1.453 9.290 -9.123 1.00 92.38 151 MET A CA 1
ATOM 1060 C C . MET A 1 151 ? -1.053 10.342 -10.160 1.00 92.38 151 MET A C 1
ATOM 1062 O O . MET A 1 151 ? -0.663 9.978 -11.269 1.00 92.38 151 MET A O 1
ATOM 1066 N N . ASP A 1 152 ? -1.084 11.627 -9.797 1.00 94.62 152 ASP A N 1
ATOM 1067 C CA . ASP A 1 152 ? -0.632 12.723 -10.662 1.00 94.62 152 ASP A CA 1
ATOM 1068 C C . ASP A 1 152 ? 0.854 12.585 -11.021 1.00 94.62 152 ASP A C 1
ATOM 1070 O O . ASP A 1 152 ? 1.244 12.686 -12.189 1.00 94.62 152 ASP A O 1
ATOM 1074 N N . GLU A 1 153 ? 1.704 12.305 -10.029 1.00 93.56 153 GLU A N 1
ATOM 1075 C CA . GLU A 1 153 ? 3.133 12.111 -10.266 1.00 93.56 153 GLU A CA 1
ATOM 1076 C C . GLU A 1 153 ? 3.399 10.832 -11.084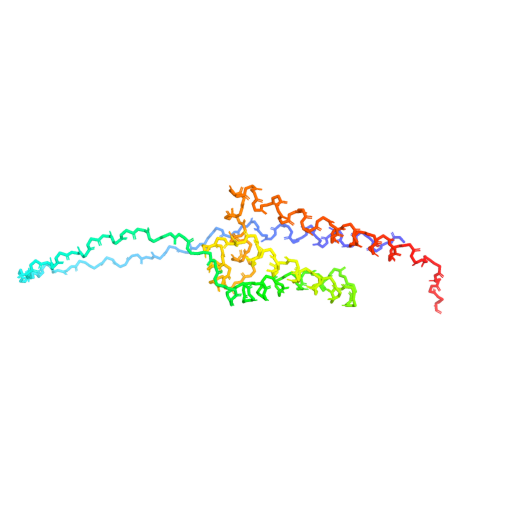 1.00 93.56 153 GLU A C 1
ATOM 1078 O O . GLU A 1 153 ? 4.261 10.839 -11.966 1.00 93.56 153 GLU A O 1
ATOM 1083 N N . MET A 1 154 ? 2.631 9.759 -10.864 1.00 91.44 154 MET A N 1
ATOM 1084 C CA . MET A 1 154 ? 2.726 8.524 -11.649 1.00 91.44 154 MET A CA 1
ATOM 1085 C C . MET A 1 154 ? 2.348 8.760 -13.106 1.00 91.44 154 MET A C 1
ATOM 1087 O O . MET A 1 154 ? 3.096 8.372 -14.004 1.00 91.44 154 MET A O 1
ATOM 1091 N N . MET A 1 155 ? 1.237 9.453 -13.358 1.00 91.06 155 MET A N 1
ATOM 1092 C CA . MET A 1 155 ? 0.812 9.804 -14.710 1.00 91.06 155 MET A CA 1
ATOM 1093 C C . MET A 1 155 ? 1.850 10.686 -15.410 1.00 91.06 155 MET A C 1
ATOM 1095 O O . MET A 1 155 ? 2.184 10.441 -16.571 1.00 91.06 155 MET A O 1
ATOM 1099 N N . LYS A 1 156 ? 2.426 11.661 -14.699 1.00 91.75 156 LYS A N 1
ATOM 1100 C CA . LYS A 1 156 ? 3.502 12.509 -15.221 1.00 91.75 156 LYS A CA 1
ATOM 1101 C C . LYS A 1 156 ? 4.752 11.703 -15.588 1.00 91.75 156 LYS A C 1
ATOM 1103 O O . LYS A 1 156 ? 5.322 11.925 -16.659 1.00 91.75 156 LYS A O 1
ATOM 1108 N N . ASP A 1 157 ? 5.171 10.768 -14.737 1.00 90.38 157 ASP A N 1
ATOM 1109 C CA . ASP A 1 157 ? 6.321 9.894 -14.999 1.00 90.38 157 ASP A CA 1
ATOM 1110 C C . ASP A 1 157 ? 6.083 8.996 -16.225 1.00 90.38 157 ASP A C 1
ATOM 1112 O O . ASP A 1 157 ? 6.980 8.844 -17.057 1.00 90.38 157 ASP A O 1
ATOM 1116 N N . LEU A 1 158 ? 4.873 8.443 -16.369 1.00 88.06 158 LEU A N 1
ATOM 1117 C CA . LEU A 1 158 ? 4.486 7.598 -17.504 1.00 88.06 158 LEU A CA 1
ATOM 1118 C C . LEU A 1 158 ? 4.425 8.383 -18.820 1.00 88.06 158 LEU A C 1
ATOM 1120 O O . LEU A 1 158 ? 4.972 7.944 -19.834 1.00 88.06 158 LEU A O 1
ATOM 1124 N N . MET A 1 159 ? 3.821 9.574 -18.813 1.00 87.19 159 MET A N 1
ATOM 1125 C CA . MET A 1 159 ? 3.788 10.441 -19.995 1.00 87.19 159 MET A CA 1
ATOM 1126 C C . MET A 1 159 ? 5.196 10.872 -20.420 1.00 87.19 159 MET A C 1
ATOM 1128 O O . MET A 1 159 ? 5.504 10.874 -21.610 1.00 87.19 159 MET A O 1
ATOM 1132 N N . SER A 1 160 ? 6.076 11.158 -19.458 1.00 85.12 160 SER A N 1
ATOM 1133 C CA . SER A 1 160 ? 7.468 11.533 -19.738 1.00 85.12 160 SER A CA 1
ATOM 1134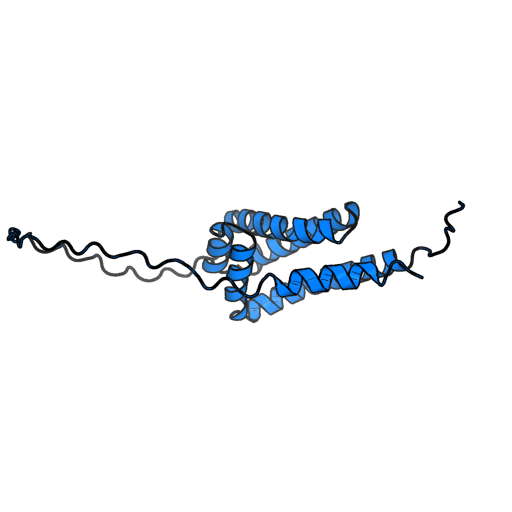 C C . SER A 1 160 ? 8.268 10.378 -20.350 1.00 85.12 160 SER A C 1
ATOM 1136 O O . SER A 1 160 ? 9.065 10.600 -21.256 1.00 85.12 160 SER A O 1
ATOM 1138 N N . ALA A 1 161 ? 8.023 9.141 -19.908 1.00 78.44 161 ALA A N 1
ATOM 1139 C CA . ALA A 1 161 ? 8.664 7.953 -20.472 1.00 78.44 161 ALA A CA 1
ATOM 1140 C C . ALA A 1 161 ? 8.215 7.665 -21.916 1.00 78.44 161 ALA A C 1
ATOM 1142 O O . ALA A 1 161 ? 9.001 7.177 -22.721 1.00 78.44 161 ALA A O 1
ATOM 1143 N N . THR A 1 162 ? 6.970 8.005 -22.263 1.00 71.50 162 THR A N 1
ATOM 1144 C CA . THR A 1 162 ? 6.414 7.771 -23.609 1.00 71.50 162 THR A CA 1
ATOM 1145 C C . THR A 1 162 ? 6.883 8.821 -24.630 1.00 71.50 162 THR A C 1
ATOM 1147 O O . THR A 1 162 ? 6.858 8.570 -25.832 1.00 71.50 162 THR A O 1
ATOM 1150 N N . GLY A 1 163 ? 7.324 9.996 -24.164 1.00 67.69 163 GLY A N 1
ATOM 1151 C CA . GLY A 1 163 ? 7.866 11.075 -24.999 1.00 67.69 163 GLY A CA 1
ATOM 1152 C C . GLY A 1 163 ? 9.358 10.950 -25.331 1.00 67.69 163 GLY A C 1
ATOM 1153 O O . GLY A 1 163 ? 9.868 11.747 -26.118 1.00 67.69 163 GLY A O 1
ATOM 1154 N N . ALA A 1 164 ? 10.061 9.970 -24.755 1.00 57.75 164 ALA A N 1
ATOM 1155 C CA . ALA A 1 164 ? 11.469 9.710 -25.031 1.00 57.75 164 ALA A CA 1
ATOM 1156 C C . ALA A 1 164 ? 11.635 8.907 -26.340 1.00 57.75 164 ALA A C 1
ATOM 1158 O O . ALA A 1 164 ? 11.668 7.683 -26.345 1.00 57.75 164 ALA A O 1
ATOM 1159 N N . ASP A 1 165 ? 11.720 9.659 -27.437 1.00 48.66 165 ASP A N 1
ATOM 1160 C CA . ASP A 1 165 ? 12.411 9.363 -28.699 1.00 48.66 165 ASP A CA 1
ATOM 1161 C C . ASP A 1 165 ? 12.014 8.102 -29.518 1.00 48.66 165 ASP A C 1
ATOM 1163 O O . ASP A 1 165 ? 12.555 7.012 -29.327 1.00 48.66 165 ASP A O 1
ATOM 1167 N N . PRO A 1 166 ? 11.131 8.235 -30.531 1.00 55.31 166 PRO A N 1
ATOM 1168 C CA . PRO A 1 166 ? 10.935 7.209 -31.558 1.00 55.31 166 PRO A CA 1
ATOM 1169 C C . PRO A 1 166 ? 12.081 7.100 -32.594 1.00 55.31 166 PRO A C 1
ATOM 1171 O O . PRO A 1 166 ? 11.923 6.366 -33.572 1.00 55.31 166 PRO A O 1
ATOM 1174 N N . ALA A 1 167 ? 13.221 7.790 -32.442 1.00 55.66 167 ALA A N 1
ATOM 1175 C CA . ALA A 1 167 ? 14.289 7.824 -33.445 1.00 55.66 167 ALA A CA 1
ATOM 1176 C C . ALA A 1 167 ? 15.539 7.024 -33.036 1.00 55.66 167 ALA A C 1
ATOM 1178 O O . ALA A 1 167 ? 16.632 7.556 -32.873 1.00 55.66 167 ALA A O 1
ATOM 1179 N N . ALA A 1 168 ? 15.417 5.701 -32.996 1.00 53.84 168 ALA A N 1
ATOM 1180 C CA . ALA A 1 168 ? 16.562 4.837 -33.273 1.00 53.84 168 ALA A CA 1
ATOM 1181 C C . ALA A 1 168 ? 16.140 3.787 -34.309 1.00 53.84 168 ALA A C 1
ATOM 1183 O O . ALA A 1 168 ? 15.532 2.777 -33.942 1.00 53.84 168 ALA A O 1
ATOM 1184 N N . PRO A 1 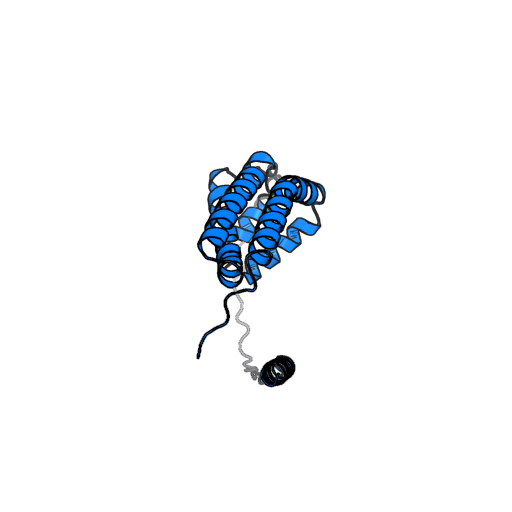169 ? 16.388 4.015 -35.615 1.00 63.16 169 PRO A N 1
ATOM 1185 C CA . PRO A 1 169 ? 16.210 2.969 -36.607 1.00 63.16 169 PRO A CA 1
ATOM 1186 C C . PRO A 1 169 ? 17.120 1.799 -36.232 1.00 63.16 169 PRO A C 1
ATOM 1188 O O . PRO A 1 169 ? 18.330 1.952 -36.068 1.00 63.16 169 PRO A O 1
ATOM 1191 N N . THR A 1 170 ? 16.520 0.626 -36.073 1.00 62.38 170 THR A N 1
ATOM 1192 C CA . THR A 1 170 ? 17.252 -0.634 -36.005 1.00 62.38 170 THR A CA 1
ATOM 1193 C C . THR A 1 170 ? 17.898 -0.853 -37.366 1.00 62.38 170 THR A C 1
ATOM 1195 O O . THR A 1 170 ? 17.231 -1.175 -38.349 1.00 62.38 170 THR A O 1
ATOM 1198 N N . THR A 1 171 ? 19.197 -0.580 -37.444 1.00 57.88 171 THR A N 1
ATOM 1199 C CA . THR A 1 171 ? 20.014 -0.924 -38.607 1.00 57.88 171 THR A CA 1
ATOM 1200 C C . THR A 1 171 ? 20.100 -2.457 -38.698 1.00 57.88 171 THR A C 1
ATOM 1202 O O . THR A 1 171 ? 20.301 -3.086 -37.655 1.00 57.88 171 THR A O 1
ATOM 1205 N N . PRO A 1 172 ? 19.884 -3.048 -39.889 1.00 63.22 172 PRO A N 1
ATOM 1206 C CA . PRO A 1 172 ? 19.834 -4.498 -40.106 1.00 63.22 172 PRO A CA 1
ATOM 1207 C C . PRO A 1 172 ? 21.156 -5.224 -39.844 1.00 63.22 172 PRO A C 1
ATOM 1209 O O . PRO A 1 172 ? 22.227 -4.594 -40.005 1.00 63.22 172 PRO A O 1
#

Secondary structure (DSSP, 8-state):
--SHHHHHHHHHHHHTSSS------------------PPP-PPPPP-PPP-------PPPPHHHHHHHHHHHHHHHHHHHHHHS-HHHHHHHHHHHHHHHHHHHHHTT--HHHHHHHHH--SHHHHHHHHGGGGG-HHHHHHHHHHHHHHHHHHHHHHHHHHTS-S------